Protein AF-A0A3D2WEH6-F1 (afdb_monomer)

Structure (mmCIF, N/CA/C/O backbone):
data_AF-A0A3D2WEH6-F1
#
_entry.id   AF-A0A3D2WEH6-F1
#
loop_
_atom_site.group_PDB
_atom_site.id
_atom_site.type_symbol
_atom_site.label_atom_id
_atom_site.label_alt_id
_atom_site.label_comp_id
_atom_site.label_asym_id
_atom_site.label_entity_id
_atom_site.label_seq_id
_atom_site.pdbx_PDB_ins_code
_atom_site.Cartn_x
_atom_site.Cartn_y
_atom_site.Cartn_z
_atom_site.occupancy
_atom_site.B_iso_or_equiv
_atom_site.auth_seq_id
_atom_site.auth_comp_id
_atom_site.auth_asym_id
_atom_site.auth_atom_id
_atom_site.pdbx_PDB_model_num
ATOM 1 N N . LEU A 1 1 ? -37.154 -20.310 33.880 1.00 52.66 1 LEU A N 1
ATOM 2 C CA . LEU A 1 1 ? -35.828 -20.713 33.363 1.00 52.66 1 LEU A CA 1
ATOM 3 C C . LEU A 1 1 ? -35.629 -19.973 32.048 1.00 52.66 1 LEU A C 1
ATOM 5 O O . LEU A 1 1 ? -36.404 -20.207 31.132 1.00 52.66 1 LEU A O 1
ATOM 9 N N . SER A 1 2 ? -34.722 -18.994 31.994 1.00 53.06 2 SER A N 1
ATOM 10 C CA . SER A 1 2 ? -34.389 -18.329 30.725 1.00 53.06 2 SER A CA 1
ATOM 11 C C . SER A 1 2 ? -33.581 -19.320 29.875 1.00 53.06 2 SER A C 1
ATOM 13 O O . SER A 1 2 ? -32.562 -19.792 30.372 1.00 53.06 2 SER A O 1
ATOM 15 N N . PRO A 1 3 ? -34.000 -19.661 28.642 1.00 69.06 3 PRO A N 1
ATOM 16 C CA . PRO A 1 3 ? -33.316 -20.640 27.785 1.00 69.06 3 PRO A CA 1
ATOM 17 C C . PRO A 1 3 ? -32.024 -20.094 27.148 1.00 69.06 3 PRO A C 1
ATOM 19 O O . PRO A 1 3 ? -31.375 -20.778 26.362 1.00 69.06 3 PRO A O 1
ATOM 22 N N . VAL A 1 4 ? -31.665 -18.847 27.462 1.00 65.88 4 VAL A N 1
ATOM 23 C CA . VAL A 1 4 ? -30.521 -18.123 26.911 1.00 65.88 4 VAL A CA 1
ATOM 24 C C . VAL A 1 4 ? -29.568 -17.824 28.065 1.00 65.88 4 VAL A C 1
ATOM 26 O O . VAL A 1 4 ? -29.967 -17.169 29.033 1.00 65.88 4 VAL A O 1
ATOM 29 N N . GLY A 1 5 ? -28.342 -18.348 27.987 1.00 74.12 5 GLY A N 1
ATOM 30 C CA . GLY A 1 5 ? -27.276 -18.051 28.943 1.00 74.12 5 GLY A CA 1
ATOM 31 C C . GLY A 1 5 ? -26.698 -16.643 28.736 1.00 74.12 5 GLY A C 1
ATOM 32 O O . GLY A 1 5 ? -27.300 -15.818 28.046 1.00 74.12 5 GLY A O 1
ATOM 33 N N . PRO A 1 6 ? -25.559 -16.309 29.363 1.00 82.19 6 PRO A N 1
ATOM 34 C CA . PRO A 1 6 ? -25.056 -14.938 29.385 1.00 82.19 6 PRO A CA 1
ATOM 35 C C . PRO A 1 6 ? -24.792 -14.402 27.972 1.00 82.19 6 PRO A C 1
ATOM 37 O O . PRO A 1 6 ? -24.091 -15.029 27.182 1.00 82.19 6 PRO A O 1
ATOM 40 N N . ILE A 1 7 ? -25.330 -13.221 27.669 1.00 84.62 7 ILE A N 1
ATOM 41 C CA . ILE A 1 7 ? -25.055 -12.495 26.426 1.00 84.62 7 ILE A CA 1
ATOM 42 C C . ILE A 1 7 ? -23.859 -11.573 26.670 1.00 84.62 7 ILE A C 1
ATOM 44 O O . ILE A 1 7 ? -23.871 -10.779 27.611 1.00 84.62 7 ILE A O 1
ATOM 48 N N . ARG A 1 8 ? -22.839 -11.650 25.813 1.00 87.62 8 ARG A N 1
ATOM 49 C CA . ARG A 1 8 ? -21.687 -10.744 25.804 1.00 87.62 8 ARG A CA 1
ATOM 50 C C . ARG A 1 8 ? -21.663 -9.956 24.501 1.00 87.62 8 ARG A C 1
ATOM 52 O O . ARG A 1 8 ? -21.781 -10.523 23.417 1.00 87.62 8 ARG A O 1
ATOM 59 N N . ILE A 1 9 ? -21.477 -8.648 24.636 1.00 90.50 9 ILE A N 1
ATOM 60 C CA . ILE A 1 9 ? -21.351 -7.704 23.529 1.00 90.50 9 ILE A CA 1
ATOM 61 C C . ILE A 1 9 ? -20.005 -7.000 23.697 1.00 90.50 9 ILE A C 1
ATOM 63 O O . ILE A 1 9 ? -19.795 -6.314 24.695 1.00 90.50 9 ILE A O 1
ATOM 67 N N . ASP A 1 10 ? -19.105 -7.178 22.735 1.00 92.25 10 ASP A N 1
ATOM 68 C CA . ASP A 1 10 ? -17.825 -6.477 22.666 1.00 92.25 10 ASP A CA 1
ATOM 69 C C . ASP A 1 10 ? -17.876 -5.430 21.544 1.00 92.25 10 ASP A C 1
ATOM 71 O O . ASP A 1 10 ? -18.253 -5.731 20.406 1.00 92.25 10 ASP A O 1
ATOM 75 N N . LEU A 1 11 ? -17.472 -4.200 21.870 1.00 90.56 11 LEU A N 1
ATOM 76 C CA . LEU A 1 11 ? -17.352 -3.090 20.929 1.00 90.56 11 LEU A CA 1
ATOM 77 C C . LEU A 1 11 ? -15.891 -2.644 20.853 1.00 90.56 11 LEU A C 1
ATOM 79 O O . LEU A 1 11 ? -15.308 -2.226 21.852 1.00 90.56 11 LEU A O 1
ATOM 83 N N . GLY A 1 12 ? -15.316 -2.713 19.658 1.00 90.31 12 GLY A N 1
ATOM 84 C CA . GLY A 1 12 ? -13.978 -2.218 19.362 1.00 90.31 12 GLY A CA 1
ATOM 85 C C . GLY A 1 12 ? -14.023 -1.037 18.400 1.00 90.31 12 GLY A C 1
ATOM 86 O O . GLY A 1 12 ? -14.798 -1.039 17.443 1.00 90.31 12 GLY A O 1
ATOM 87 N N . TYR A 1 13 ? -13.159 -0.046 18.624 1.00 88.88 13 TYR A N 1
ATOM 88 C CA . TYR A 1 13 ? -12.892 1.013 17.654 1.00 88.88 13 TYR A CA 1
ATOM 89 C C . TYR A 1 13 ? -11.388 1.196 17.465 1.00 88.88 13 TYR A C 1
ATOM 91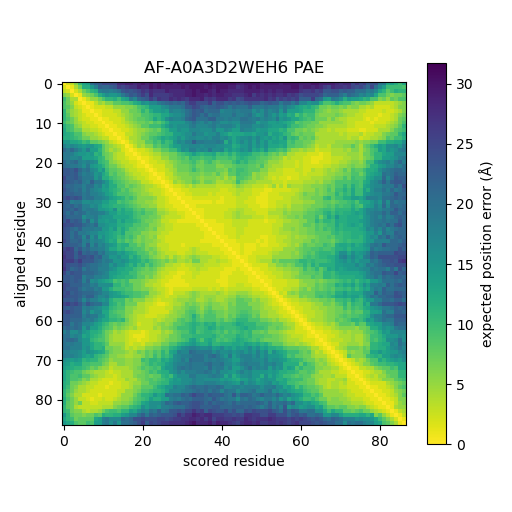 O O . TYR A 1 13 ? -10.638 1.360 18.431 1.00 88.88 13 TYR A O 1
ATOM 99 N N . ARG A 1 14 ? -10.932 1.182 16.210 1.00 84.75 14 ARG A N 1
ATOM 100 C CA . ARG A 1 14 ? -9.534 1.472 15.876 1.00 84.75 14 ARG A CA 1
ATOM 101 C C . ARG A 1 14 ? -9.338 2.985 15.758 1.00 84.75 14 ARG A C 1
ATOM 103 O O . ARG A 1 14 ? -9.701 3.574 14.747 1.00 84.75 14 ARG A O 1
ATOM 110 N N . PHE A 1 15 ? -8.722 3.595 16.771 1.00 83.31 15 PHE A N 1
ATOM 111 C CA . PHE A 1 15 ? -8.454 5.042 16.802 1.00 83.31 15 PHE A CA 1
ATOM 112 C C . PHE A 1 15 ? -7.286 5.488 15.919 1.00 83.31 15 PHE A C 1
ATOM 114 O O . PHE A 1 15 ? -7.205 6.661 15.577 1.00 83.31 15 PHE A O 1
ATOM 121 N N . ARG A 1 16 ? -6.375 4.576 15.554 1.00 79.31 16 ARG A N 1
ATOM 122 C CA . ARG A 1 16 ? -5.247 4.919 14.683 1.00 79.31 16 ARG A CA 1
ATOM 123 C C . ARG A 1 16 ? -5.768 5.288 13.293 1.00 79.31 16 ARG A C 1
ATOM 125 O O . ARG A 1 16 ? -6.396 4.463 12.625 1.00 79.31 16 ARG A O 1
ATOM 132 N N . GLU A 1 17 ? -5.493 6.522 12.897 1.00 81.69 17 GLU A N 1
ATOM 133 C CA . GLU A 1 17 ? -5.801 7.064 11.577 1.00 81.69 17 GLU A CA 1
ATOM 134 C C . GLU A 1 17 ? -4.853 6.506 10.509 1.00 81.69 17 GLU A C 1
ATOM 136 O O . GLU A 1 17 ? -3.864 5.827 10.811 1.00 81.69 17 GLU A O 1
ATOM 141 N N . GLY A 1 18 ? -5.184 6.760 9.243 1.00 85.94 18 GLY A N 1
ATOM 142 C CA . GLY A 1 18 ? -4.288 6.467 8.138 1.00 85.94 18 GLY A CA 1
ATOM 143 C C . GLY A 1 18 ? -3.016 7.306 8.214 1.00 85.94 18 GLY A C 1
ATOM 144 O O . GLY A 1 18 ? -3.036 8.466 8.614 1.00 85.94 18 GLY A O 1
ATOM 145 N N . GLU A 1 19 ? -1.904 6.715 7.798 1.00 87.56 19 GLU A N 1
ATOM 146 C CA . GLU A 1 19 ? -0.592 7.352 7.829 1.00 87.56 19 GLU A CA 1
ATOM 147 C C . GLU A 1 19 ? -0.052 7.484 6.399 1.00 87.56 19 GLU A C 1
ATOM 149 O O . GLU A 1 19 ? -0.182 6.544 5.607 1.00 87.56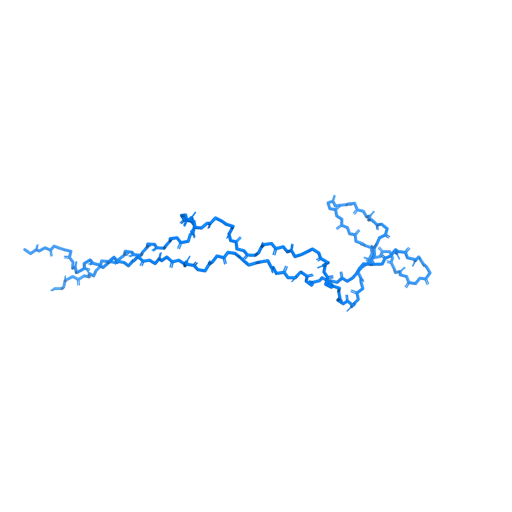 19 GLU A O 1
ATOM 154 N N . PRO A 1 20 ? 0.530 8.633 6.013 1.00 89.50 20 PRO A N 1
ATOM 155 C CA . PRO A 1 20 ? 1.211 8.749 4.734 1.00 89.50 20 PRO A CA 1
ATOM 156 C C . PRO A 1 20 ? 2.512 7.940 4.771 1.00 89.50 20 PRO A C 1
ATOM 158 O O . PRO A 1 20 ? 3.486 8.343 5.402 1.00 89.50 20 PRO A O 1
ATOM 161 N N . LEU A 1 21 ? 2.547 6.816 4.058 1.00 89.69 21 LEU A N 1
ATOM 162 C CA . LEU A 1 21 ? 3.717 5.943 3.989 1.00 89.69 21 LEU A CA 1
ATOM 163 C C . LEU A 1 21 ? 4.457 6.114 2.661 1.00 89.69 21 LEU A C 1
ATOM 165 O O . LEU A 1 21 ? 3.853 6.317 1.602 1.00 89.69 21 LEU A O 1
ATOM 169 N N . ALA A 1 22 ? 5.785 6.021 2.718 1.00 90.25 22 ALA A N 1
ATOM 170 C CA . ALA A 1 22 ? 6.611 5.909 1.524 1.00 90.25 22 ALA A CA 1
ATOM 171 C C . ALA A 1 22 ? 6.363 4.547 0.864 1.00 90.25 22 ALA A C 1
ATOM 173 O O . ALA A 1 22 ? 6.394 3.509 1.525 1.00 90.25 22 ALA A O 1
ATOM 174 N N . VAL A 1 23 ? 6.119 4.552 -0.445 1.00 87.44 23 VAL A N 1
ATOM 175 C CA . VAL A 1 23 ? 5.932 3.321 -1.216 1.00 87.44 23 VAL A CA 1
ATOM 176 C C . VAL A 1 23 ? 7.272 2.926 -1.810 1.00 87.44 23 VAL A C 1
ATOM 178 O O . VAL A 1 23 ? 7.845 3.682 -2.594 1.00 87.44 23 VAL A O 1
ATOM 181 N N . VAL A 1 24 ? 7.756 1.746 -1.435 1.00 86.75 24 VAL A N 1
ATOM 182 C CA . VAL A 1 24 ? 8.952 1.139 -2.018 1.00 86.75 24 VAL A CA 1
ATOM 183 C C . VAL A 1 24 ? 8.509 0.166 -3.103 1.00 86.75 24 VAL A C 1
ATOM 185 O O . VAL A 1 24 ? 7.670 -0.699 -2.864 1.00 86.75 24 VAL A O 1
ATOM 188 N N . THR A 1 25 ? 9.049 0.329 -4.303 1.00 87.56 25 THR A N 1
ATOM 189 C CA . THR A 1 25 ? 8.742 -0.497 -5.475 1.00 87.56 25 THR A CA 1
ATOM 190 C C . THR A 1 25 ? 10.027 -0.843 -6.207 1.00 87.56 25 THR A C 1
ATOM 192 O O . THR A 1 25 ? 11.016 -0.128 -6.081 1.00 87.56 25 THR A O 1
ATOM 195 N N . SER A 1 26 ? 10.016 -1.906 -7.010 1.00 88.06 26 SER A N 1
ATOM 196 C CA . SER A 1 26 ? 11.071 -2.117 -8.002 1.00 88.06 26 SER A CA 1
ATOM 197 C C . SER A 1 26 ? 11.173 -0.897 -8.913 1.00 88.06 26 SER A C 1
ATOM 199 O O . SER A 1 26 ? 10.146 -0.370 -9.363 1.00 88.06 26 SER A O 1
ATOM 201 N N . GLN A 1 27 ? 12.398 -0.452 -9.168 1.00 89.50 27 GLN A N 1
ATOM 202 C CA . GLN A 1 27 ? 12.669 0.604 -10.126 1.00 89.50 27 GLN A CA 1
ATOM 203 C C . GLN A 1 27 ? 12.350 0.120 -11.545 1.00 89.50 27 GLN A C 1
ATOM 205 O O . GLN A 1 27 ? 12.335 -1.078 -11.844 1.00 89.50 27 GLN A O 1
ATOM 210 N N . LEU A 1 28 ? 12.017 1.078 -12.405 1.00 91.88 28 LEU A N 1
ATOM 211 C CA . LEU A 1 28 ? 11.734 0.841 -13.811 1.00 91.88 28 LEU A CA 1
ATOM 212 C C . LEU A 1 28 ? 12.843 1.447 -14.657 1.00 91.88 28 LEU A C 1
ATOM 214 O O . LEU A 1 28 ? 13.291 2.561 -14.386 1.00 91.88 28 LEU A O 1
ATOM 218 N N . GLU A 1 29 ? 13.207 0.747 -15.721 1.00 92.69 29 GLU A N 1
ATOM 219 C CA . GLU A 1 29 ? 14.128 1.239 -16.740 1.00 92.69 29 GLU A CA 1
ATOM 220 C C . GLU A 1 29 ? 13.515 1.111 -18.127 1.00 92.69 29 GLU A C 1
ATOM 222 O O . GLU A 1 29 ? 12.626 0.288 -18.365 1.00 92.69 29 GLU A O 1
ATOM 227 N N . VAL A 1 30 ? 13.973 1.961 -19.047 1.00 95.56 30 VAL A N 1
ATOM 228 C CA . VAL A 1 30 ? 13.556 1.889 -20.448 1.00 95.56 30 VAL A CA 1
ATOM 229 C C . VAL A 1 30 ? 14.086 0.589 -21.044 1.00 95.56 30 VAL A C 1
ATOM 231 O O . VAL A 1 30 ? 15.248 0.230 -20.860 1.00 95.56 30 VAL A O 1
ATOM 234 N N . PHE A 1 31 ? 13.228 -0.124 -21.767 1.00 95.69 31 PHE A N 1
ATOM 235 C CA . PHE A 1 31 ? 13.615 -1.352 -22.447 1.00 95.69 31 PHE A CA 1
ATOM 236 C C . PHE A 1 31 ? 14.734 -1.089 -23.469 1.00 95.69 31 PHE A C 1
ATOM 238 O O . PHE A 1 31 ? 14.621 -0.193 -24.307 1.00 95.69 31 PHE A O 1
ATOM 245 N N . ASN A 1 32 ? 15.787 -1.906 -23.425 1.00 95.25 32 ASN A N 1
ATOM 246 C CA . ASN A 1 32 ? 16.896 -1.877 -24.365 1.00 95.25 32 ASN A CA 1
ATOM 247 C C . ASN A 1 32 ? 17.078 -3.284 -24.956 1.00 95.25 32 ASN A C 1
ATOM 249 O O . ASN A 1 32 ? 17.498 -4.177 -24.224 1.00 95.25 32 ASN A O 1
ATOM 253 N N . PRO A 1 33 ? 16.828 -3.494 -26.261 1.00 93.88 33 PRO A N 1
ATOM 254 C CA . PRO A 1 33 ? 16.885 -4.823 -26.877 1.00 93.88 33 PRO A CA 1
ATOM 255 C C . PRO A 1 33 ? 18.296 -5.428 -26.932 1.00 93.88 33 PRO A C 1
ATOM 257 O O . PRO A 1 33 ? 18.439 -6.610 -27.220 1.00 93.88 33 PRO A O 1
ATOM 260 N N . ASN A 1 34 ? 19.344 -4.636 -26.678 1.00 96.00 34 ASN A N 1
ATOM 261 C CA . ASN A 1 34 ? 20.721 -5.137 -26.622 1.00 96.00 34 ASN A CA 1
ATOM 262 C C . ASN A 1 34 ? 21.087 -5.730 -25.252 1.00 96.00 34 ASN A C 1
ATOM 264 O O . ASN A 1 34 ? 22.134 -6.357 -25.129 1.00 96.00 34 ASN A O 1
ATOM 268 N N . VAL A 1 35 ? 20.274 -5.467 -24.224 1.00 93.44 35 VAL A N 1
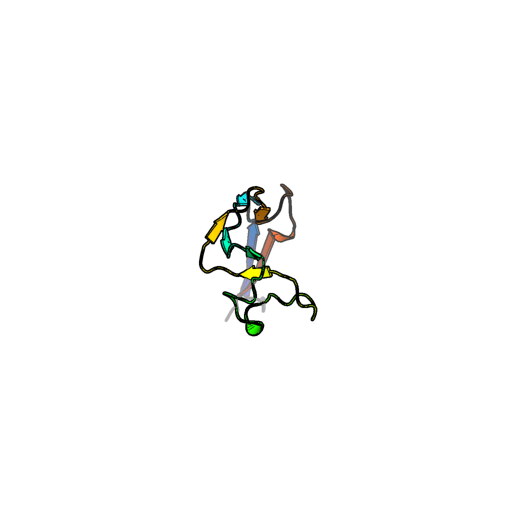ATOM 269 C CA . VAL A 1 35 ? 20.562 -5.827 -22.824 1.00 93.44 35 VAL A CA 1
ATOM 270 C C . VAL A 1 35 ? 19.439 -6.667 -22.221 1.00 93.44 35 VAL A C 1
ATOM 272 O O . VAL A 1 35 ? 19.719 -7.554 -21.424 1.00 93.44 35 VAL A O 1
ATOM 275 N N . HIS A 1 36 ? 18.189 -6.402 -22.604 1.00 93.69 36 HIS A N 1
ATOM 276 C CA . HIS A 1 36 ? 16.995 -7.015 -22.027 1.00 93.69 36 HIS A CA 1
ATOM 277 C C . HIS A 1 36 ? 16.331 -7.981 -23.009 1.00 93.69 36 HIS A C 1
ATOM 279 O O . HIS A 1 36 ? 16.277 -7.731 -24.217 1.00 93.69 36 HIS A O 1
ATOM 285 N N . GLU A 1 37 ? 15.745 -9.046 -22.476 1.00 93.50 37 GLU A N 1
ATOM 286 C CA . GLU A 1 37 ? 14.890 -9.951 -23.229 1.00 93.50 37 GLU A CA 1
ATOM 287 C C . GLU A 1 37 ? 13.478 -9.368 -23.395 1.00 93.50 37 GLU A C 1
ATOM 289 O O . GLU A 1 37 ? 12.933 -8.689 -22.523 1.00 93.50 37 GLU A O 1
ATOM 294 N N . GLU A 1 38 ? 12.812 -9.690 -24.506 1.00 92.50 38 GLU A N 1
ATOM 295 C CA . GLU A 1 38 ? 11.427 -9.255 -24.757 1.00 92.50 38 GLU A CA 1
ATOM 296 C C . GLU A 1 38 ? 10.441 -9.800 -23.699 1.00 92.50 38 GLU A C 1
ATOM 298 O O . GLU A 1 38 ? 9.383 -9.219 -23.442 1.00 92.50 38 GLU A O 1
ATOM 303 N N . SER A 1 39 ? 10.796 -10.919 -23.058 1.00 92.69 39 SER A N 1
ATOM 304 C CA . SER A 1 39 ? 10.052 -11.547 -21.963 1.00 92.69 39 SER A CA 1
ATOM 305 C C . SER A 1 39 ? 9.987 -10.660 -20.709 1.00 92.69 39 SER A C 1
ATOM 307 O O . SER A 1 39 ? 8.973 -10.692 -20.006 1.00 92.69 39 SER A O 1
ATOM 309 N N . GLU A 1 40 ? 11.012 -9.832 -20.478 1.00 92.06 40 GLU A N 1
ATOM 310 C CA . GLU A 1 40 ? 11.182 -8.968 -19.301 1.00 92.06 40 GLU A CA 1
ATOM 311 C C . GLU A 1 40 ? 10.346 -7.684 -19.366 1.00 92.06 40 GLU A C 1
ATOM 313 O O . GLU A 1 40 ? 10.200 -6.964 -18.371 1.00 92.06 40 GLU A O 1
ATOM 318 N N . ARG A 1 41 ? 9.767 -7.377 -20.531 1.00 93.88 41 ARG A N 1
ATOM 319 C CA . ARG A 1 41 ? 8.929 -6.192 -20.705 1.00 93.88 41 ARG A CA 1
ATOM 320 C C . ARG A 1 41 ? 7.642 -6.298 -19.902 1.00 93.88 41 ARG A C 1
ATOM 322 O O . ARG A 1 41 ? 6.952 -7.321 -19.866 1.00 93.88 41 ARG A O 1
ATOM 329 N N . ILE A 1 42 ? 7.279 -5.177 -19.295 1.00 94.25 42 ILE A N 1
ATOM 330 C CA . ILE A 1 42 ? 6.087 -5.081 -18.461 1.00 94.25 42 ILE A CA 1
ATOM 331 C C . ILE A 1 42 ? 4.831 -5.152 -19.335 1.00 94.25 42 ILE A C 1
ATOM 333 O O . ILE A 1 42 ? 4.731 -4.495 -20.375 1.00 94.25 42 ILE A O 1
ATOM 337 N N . ARG A 1 43 ? 3.850 -5.934 -18.870 1.00 94.50 43 ARG A N 1
ATOM 338 C CA . ARG A 1 43 ? 2.511 -6.043 -19.458 1.00 94.50 43 ARG A CA 1
ATOM 339 C C . ARG A 1 43 ? 1.477 -5.418 -18.526 1.00 94.50 43 ARG A C 1
ATOM 341 O O . ARG A 1 43 ? 1.407 -5.799 -17.359 1.00 94.50 43 ARG A O 1
ATOM 348 N N . ILE A 1 44 ? 0.683 -4.482 -19.042 1.00 91.88 44 ILE A N 1
ATOM 349 C CA . ILE A 1 44 ? -0.428 -3.830 -18.332 1.00 91.88 44 ILE A CA 1
ATOM 350 C C . ILE A 1 44 ? -1.686 -4.024 -19.172 1.00 91.88 44 ILE A C 1
ATOM 352 O O . ILE A 1 44 ? -1.714 -3.618 -20.332 1.00 91.88 44 ILE A O 1
ATOM 356 N N . ASP A 1 45 ? -2.699 -4.684 -18.610 1.00 92.94 45 ASP A N 1
ATOM 357 C CA . ASP A 1 45 ? -3.978 -4.961 -19.282 1.00 92.94 45 ASP A CA 1
ATOM 358 C C . ASP A 1 45 ? -3.8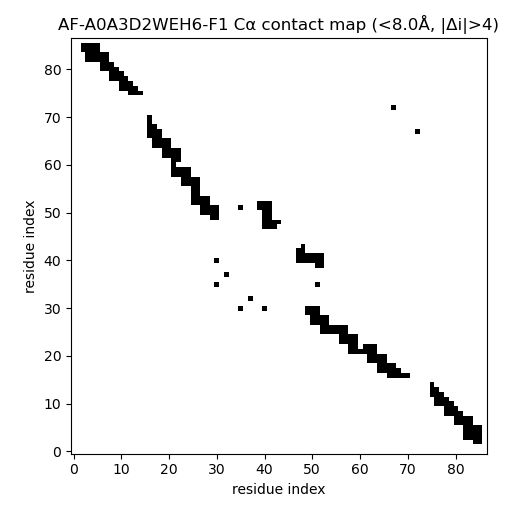09 -5.583 -20.683 1.00 92.94 45 ASP A C 1
ATOM 360 O O . ASP A 1 45 ? -4.480 -5.222 -21.645 1.00 92.94 45 ASP A O 1
ATOM 364 N N . GLY A 1 46 ? -2.842 -6.500 -20.812 1.00 92.31 46 GLY A N 1
ATOM 365 C CA . GLY A 1 46 ? -2.499 -7.169 -22.073 1.00 92.31 46 GLY A CA 1
ATOM 366 C C . GLY A 1 46 ? -1.580 -6.377 -23.013 1.00 92.31 46 GLY A C 1
ATOM 367 O O . GLY A 1 46 ? -1.063 -6.954 -23.966 1.00 92.31 46 GLY A O 1
ATOM 368 N N . ASN A 1 47 ? -1.301 -5.102 -22.732 1.00 94.38 47 ASN A N 1
ATOM 369 C CA . ASN A 1 47 ? -0.428 -4.255 -23.546 1.00 94.38 47 ASN A CA 1
ATOM 370 C C . ASN A 1 47 ? 1.021 -4.287 -23.046 1.00 94.38 47 ASN A C 1
ATOM 372 O O . ASN A 1 47 ? 1.279 -4.124 -21.852 1.00 94.38 47 ASN A O 1
ATOM 376 N N . VAL A 1 48 ? 1.975 -4.456 -23.966 1.00 94.62 48 VAL A N 1
ATOM 377 C CA . VAL A 1 48 ? 3.414 -4.414 -23.663 1.00 94.62 48 VAL A CA 1
ATOM 378 C C . VAL A 1 48 ? 3.906 -2.967 -23.711 1.00 94.62 48 VAL A C 1
ATOM 380 O O . VAL A 1 48 ? 3.776 -2.298 -24.736 1.00 94.62 48 VAL A O 1
ATOM 383 N N . ILE A 1 49 ? 4.515 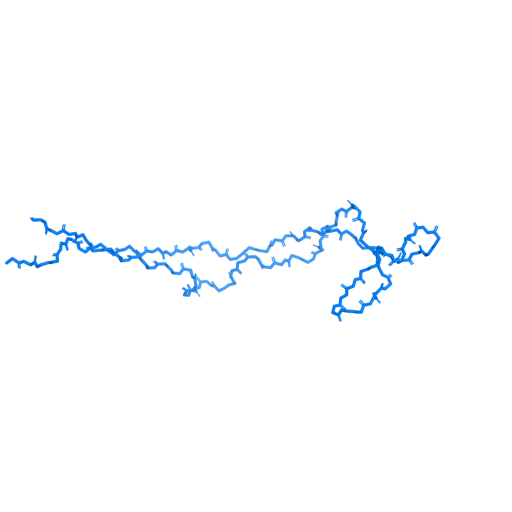-2.487 -22.627 1.00 95.62 49 ILE A N 1
ATOM 384 C CA . ILE A 1 49 ? 5.081 -1.130 -22.541 1.00 95.62 49 ILE A CA 1
ATOM 385 C C . ILE A 1 49 ? 6.612 -1.152 -22.734 1.00 9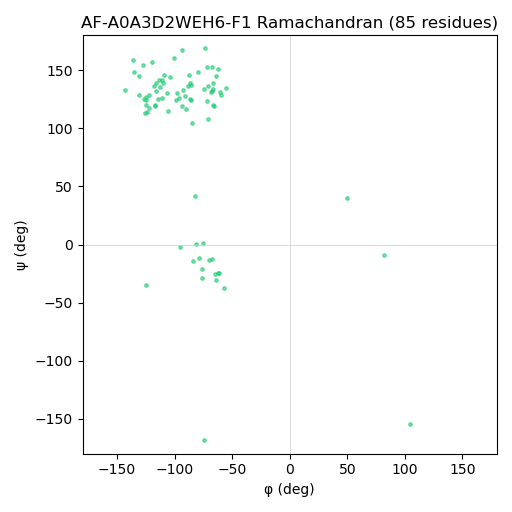5.62 49 ILE A C 1
ATOM 387 O O . ILE A 1 49 ? 7.233 -2.213 -22.621 1.00 95.62 49 ILE A O 1
ATOM 391 N N . PRO A 1 50 ? 7.271 -0.029 -23.082 1.00 95.56 50 PRO A N 1
ATOM 392 C CA . PRO A 1 50 ? 8.716 0.006 -23.341 1.00 95.56 50 PRO A CA 1
ATOM 393 C C . PRO A 1 50 ? 9.545 0.117 -22.047 1.00 95.56 50 PRO A C 1
ATOM 395 O O . PRO A 1 50 ? 10.508 0.876 -21.986 1.00 9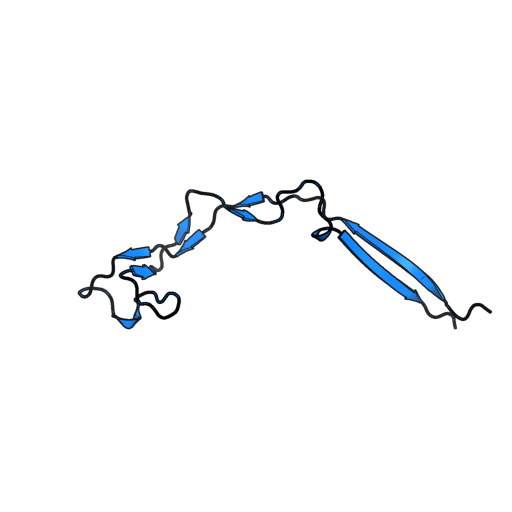5.56 50 PRO A O 1
ATOM 398 N N . TYR A 1 51 ? 9.163 -0.625 -21.006 1.00 95.12 51 TYR A N 1
ATOM 399 C CA . TYR A 1 51 ? 9.819 -0.603 -19.700 1.00 95.12 51 TYR A CA 1
ATOM 400 C C . TYR A 1 51 ? 10.017 -2.017 -19.154 1.00 95.12 51 TYR A C 1
ATOM 402 O O . TYR A 1 51 ? 9.181 -2.897 -19.381 1.00 95.12 51 TYR A O 1
ATOM 410 N N . VAL A 1 52 ? 11.096 -2.198 -18.396 1.00 94.81 52 VAL A N 1
ATOM 411 C CA . VAL A 1 52 ? 11.429 -3.416 -17.640 1.00 94.81 52 VAL A CA 1
ATOM 412 C C . VAL A 1 52 ? 11.517 -3.097 -16.145 1.00 94.81 52 VAL A C 1
ATOM 414 O O . VAL A 1 52 ? 11.709 -1.938 -15.766 1.00 94.81 52 VAL A O 1
ATOM 417 N N . ARG A 1 53 ? 11.345 -4.109 -15.285 1.00 91.31 53 ARG A N 1
ATOM 418 C CA . ARG A 1 53 ? 11.586 -3.979 -13.837 1.00 91.31 53 ARG A CA 1
ATOM 419 C C . ARG A 1 53 ? 13.045 -4.295 -13.547 1.00 91.31 53 ARG A C 1
ATOM 421 O O . ARG A 1 53 ? 13.550 -5.292 -14.049 1.00 91.31 53 ARG A O 1
ATOM 428 N N . THR A 1 54 ? 13.685 -3.503 -12.701 1.00 88.44 54 THR A N 1
ATOM 429 C CA . THR A 1 54 ? 15.020 -3.822 -12.191 1.00 88.44 54 THR A CA 1
ATOM 430 C C . THR A 1 54 ? 14.921 -4.560 -10.854 1.00 88.44 54 THR A C 1
ATOM 432 O O . THR A 1 54 ? 13.865 -4.602 -10.213 1.00 88.44 54 THR A O 1
ATOM 435 N N . ASN A 1 55 ? 16.043 -5.128 -10.412 1.00 85.12 55 ASN A N 1
ATOM 436 C CA . ASN A 1 55 ? 16.171 -5.708 -9.071 1.00 85.12 55 ASN A CA 1
ATOM 437 C C . ASN A 1 55 ? 16.457 -4.650 -7.991 1.00 85.12 55 ASN A C 1
ATOM 439 O O . ASN A 1 55 ? 16.595 -4.987 -6.815 1.00 85.12 55 ASN A O 1
ATOM 443 N N . GLU A 1 56 ? 16.549 -3.378 -8.375 1.00 87.38 56 GLU A N 1
ATOM 444 C CA . GLU A 1 56 ? 16.769 -2.271 -7.456 1.00 87.38 56 GLU A CA 1
ATOM 445 C C . GLU A 1 56 ? 15.436 -1.747 -6.919 1.00 87.38 56 GLU A C 1
ATOM 447 O O . GLU A 1 56 ? 14.413 -1.738 -7.609 1.00 87.38 56 GLU A O 1
ATOM 452 N N . LEU A 1 57 ? 15.442 -1.308 -5.663 1.00 88.81 57 LEU A N 1
ATOM 453 C CA . LEU A 1 57 ? 14.273 -0.729 -5.014 1.00 88.81 57 LEU A CA 1
ATOM 454 C C . LEU A 1 57 ? 14.346 0.796 -5.072 1.00 88.81 57 LEU A C 1
ATOM 456 O O . LEU A 1 57 ? 15.329 1.398 -4.648 1.00 88.81 57 LEU A O 1
ATOM 460 N N . ALA A 1 58 ? 13.258 1.418 -5.513 1.00 86.94 58 ALA A N 1
ATOM 461 C CA . ALA A 1 58 ? 13.057 2.855 -5.480 1.00 86.94 58 ALA A CA 1
ATOM 462 C C . ALA A 1 58 ? 11.931 3.217 -4.506 1.00 86.94 58 ALA A C 1
ATOM 464 O O . ALA A 1 58 ? 10.855 2.612 -4.502 1.00 86.94 58 ALA A O 1
ATOM 465 N N . ALA A 1 59 ? 12.163 4.252 -3.700 1.00 87.12 59 ALA A N 1
ATOM 466 C CA . ALA A 1 59 ? 11.115 4.892 -2.916 1.00 87.12 59 ALA A CA 1
ATOM 467 C C . ALA A 1 59 ? 10.434 5.974 -3.765 1.00 87.12 59 ALA A C 1
ATOM 469 O O . ALA A 1 59 ? 11.087 6.883 -4.282 1.00 87.12 59 ALA A O 1
ATOM 470 N N . LEU A 1 60 ? 9.110 5.901 -3.905 1.00 84.56 60 LEU A N 1
ATOM 471 C CA . LEU A 1 60 ? 8.350 6.943 -4.587 1.00 84.56 60 LEU A CA 1
ATOM 472 C C . LEU A 1 60 ? 8.383 8.236 -3.765 1.00 84.56 60 LEU A C 1
ATOM 474 O O . LEU A 1 60 ? 8.097 8.230 -2.569 1.00 84.56 60 LEU A O 1
ATOM 478 N N . LYS A 1 61 ? 8.672 9.365 -4.427 1.00 84.00 61 LYS A N 1
ATOM 479 C CA . LYS A 1 61 ? 8.737 10.689 -3.781 1.00 84.00 61 LYS A CA 1
ATOM 480 C C . LYS A 1 61 ? 7.429 11.063 -3.080 1.00 84.00 61 LYS A C 1
ATOM 482 O O . LYS A 1 61 ? 7.446 11.717 -2.042 1.00 84.00 61 LYS A O 1
ATOM 487 N N . THR A 1 62 ? 6.294 10.700 -3.670 1.00 86.50 62 THR A N 1
ATOM 488 C CA . THR A 1 62 ? 4.980 10.996 -3.099 1.00 86.50 62 THR A CA 1
ATOM 489 C C . THR A 1 62 ? 4.551 9.851 -2.197 1.00 86.50 62 THR A C 1
ATOM 491 O O . THR A 1 62 ? 4.312 8.741 -2.674 1.00 86.50 62 THR A O 1
ATOM 494 N N . SER A 1 63 ? 4.401 10.138 -0.906 1.00 87.31 63 SER A N 1
ATOM 495 C CA . SER A 1 63 ? 3.785 9.205 0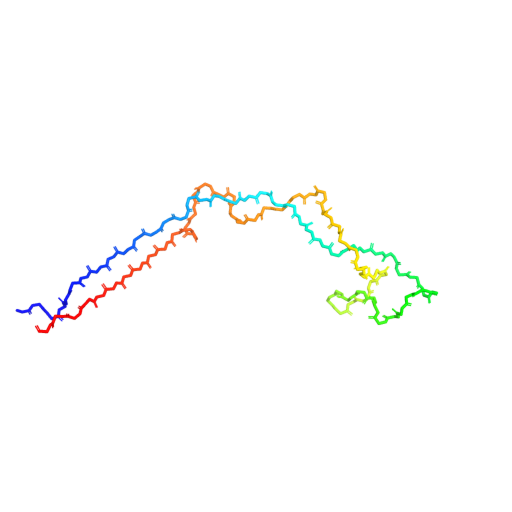.031 1.00 87.31 63 SER A CA 1
ATOM 496 C C . SER A 1 63 ? 2.333 8.917 -0.361 1.00 87.31 63 SER A C 1
ATOM 498 O O . SER A 1 63 ? 1.644 9.721 -1.003 1.00 87.31 63 SER A O 1
ATOM 500 N N . ARG A 1 64 ? 1.865 7.725 -0.006 1.00 88.19 64 ARG A N 1
ATOM 501 C CA . ARG A 1 64 ? 0.475 7.310 -0.190 1.00 88.19 64 ARG A CA 1
ATOM 502 C C . ARG A 1 64 ? -0.141 7.067 1.173 1.00 88.19 64 ARG A C 1
ATOM 504 O O . ARG A 1 64 ? 0.505 6.524 2.063 1.00 88.19 64 ARG A O 1
ATOM 511 N N . LEU A 1 65 ? -1.387 7.495 1.330 1.00 88.88 65 LEU A N 1
ATOM 512 C CA . LEU A 1 65 ? -2.127 7.254 2.556 1.00 88.88 65 LEU A CA 1
ATOM 513 C C . LEU A 1 65 ? -2.390 5.752 2.698 1.00 88.88 65 LEU A C 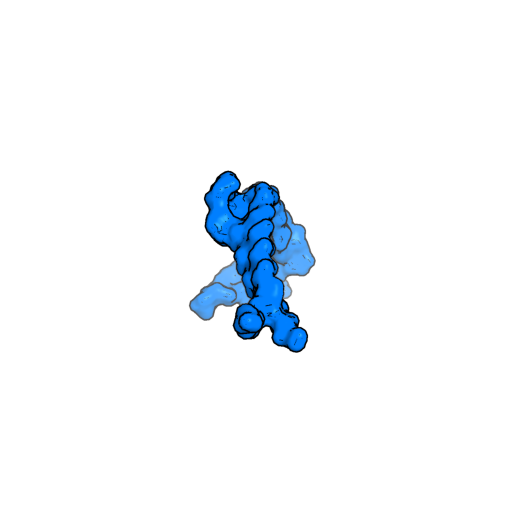1
ATOM 515 O O . LEU A 1 65 ? -3.041 5.154 1.842 1.00 88.88 65 LEU A O 1
ATOM 519 N N . PHE A 1 66 ? -1.889 5.161 3.777 1.00 84.38 66 PHE A N 1
ATOM 520 C CA . PHE A 1 66 ? -2.178 3.788 4.160 1.00 84.38 66 PHE A CA 1
ATOM 521 C C . PHE A 1 66 ? -3.135 3.791 5.351 1.00 84.38 66 PHE A C 1
ATOM 523 O O . PHE A 1 66 ? -2.791 4.259 6.434 1.00 84.38 66 PHE A O 1
ATOM 530 N N . GLY A 1 67 ? -4.348 3.282 5.146 1.00 83.12 67 GLY A N 1
ATOM 531 C CA . GLY A 1 67 ? -5.454 3.399 6.097 1.00 83.12 67 GLY A CA 1
ATOM 532 C C . GLY A 1 67 ? -6.479 4.438 5.644 1.00 83.12 67 GLY A C 1
ATOM 533 O O . GLY A 1 67 ? -6.625 4.696 4.453 1.00 83.12 67 GLY A O 1
ATOM 534 N N . GLU A 1 68 ? -7.217 5.018 6.587 1.00 81.50 68 GLU A N 1
ATOM 535 C CA . GLU A 1 68 ? -8.310 5.946 6.284 1.00 81.50 68 GLU A CA 1
ATOM 536 C C . GLU A 1 68 ? -7.982 7.380 6.689 1.00 81.50 68 GLU A C 1
ATOM 538 O O . GLU A 1 68 ? -7.475 7.617 7.781 1.00 81.50 68 GLU A O 1
ATOM 543 N N . ALA A 1 69 ? -8.354 8.336 5.835 1.00 79.00 69 ALA A N 1
ATOM 544 C CA . ALA A 1 69 ? -8.135 9.763 6.081 1.00 79.00 69 ALA A CA 1
ATOM 545 C C . ALA A 1 69 ? -9.115 10.355 7.101 1.00 79.00 69 ALA A C 1
ATOM 547 O O . ALA A 1 69 ? -8.818 11.360 7.736 1.00 79.00 69 ALA A O 1
ATOM 548 N N . SER A 1 70 ? -10.321 9.784 7.197 1.00 83.19 70 SER A N 1
ATOM 549 C CA . SER A 1 70 ? -11.394 10.374 7.996 1.00 83.19 70 SER A CA 1
ATOM 550 C C . SER A 1 70 ? -11.129 10.174 9.492 1.00 83.19 70 SER A C 1
ATOM 552 O O . SER A 1 70 ? -10.894 9.029 9.886 1.00 83.19 70 SER A O 1
ATOM 554 N N . PRO A 1 71 ? -11.274 11.206 10.345 1.00 73.75 71 PRO A N 1
ATOM 555 C CA . PRO A 1 71 ? -11.177 11.081 11.808 1.00 73.75 71 PRO A CA 1
ATOM 556 C C . PRO A 1 71 ? -12.249 10.166 12.420 1.00 73.75 71 PRO A C 1
ATOM 558 O O . PRO A 1 71 ? -12.050 9.540 13.463 1.00 73.75 71 PRO A O 1
ATOM 561 N N . LEU A 1 72 ? -13.381 10.007 11.727 1.00 79.69 72 LEU A N 1
ATOM 562 C CA . LEU A 1 72 ? -14.463 9.091 12.090 1.00 79.69 72 LEU A CA 1
ATOM 563 C C . LEU A 1 72 ? -14.769 8.153 10.921 1.00 79.69 72 LEU A C 1
ATOM 565 O O . LEU A 1 72 ? -15.061 8.611 9.815 1.00 79.69 72 LEU A O 1
ATOM 569 N N . SER A 1 73 ? -14.717 6.841 11.161 1.00 81.81 73 SER A N 1
ATOM 570 C CA . SER A 1 73 ? -15.098 5.843 10.158 1.00 81.81 73 SER A CA 1
ATOM 571 C C . SER A 1 73 ? -15.810 4.647 10.766 1.00 81.81 73 SER A C 1
ATOM 573 O O . SER A 1 73 ? -15.326 4.034 11.717 1.00 81.81 73 SER A O 1
ATOM 575 N N . LEU A 1 74 ? -16.923 4.262 10.137 1.00 85.75 74 LEU A N 1
ATOM 576 C CA . LEU A 1 74 ? -17.649 3.029 10.436 1.00 85.75 74 LEU A CA 1
ATOM 577 C C . LEU A 1 74 ? -16.836 1.771 10.108 1.00 85.75 74 LEU A C 1
ATOM 579 O O . LEU A 1 74 ? -17.017 0.750 10.759 1.00 85.75 74 LEU A O 1
ATOM 583 N N . GLN A 1 75 ? -15.884 1.845 9.173 1.00 83.12 75 GLN A N 1
ATOM 584 C CA . GLN A 1 75 ? -15.021 0.709 8.819 1.00 83.12 75 GLN A CA 1
ATOM 585 C C . GLN A 1 75 ? -14.015 0.370 9.933 1.00 83.12 75 GLN A C 1
ATOM 587 O O . GLN A 1 75 ? -13.385 -0.686 9.907 1.00 83.12 75 GLN A O 1
ATOM 592 N N . ARG A 1 76 ? -13.852 1.261 10.924 1.00 85.12 76 ARG A N 1
ATOM 593 C CA . ARG A 1 76 ? -13.008 1.051 12.113 1.00 85.12 76 ARG A CA 1
ATOM 594 C C . ARG A 1 76 ? -13.773 0.529 13.320 1.00 85.12 76 ARG A C 1
ATOM 596 O O . ARG A 1 76 ? -13.139 0.279 14.344 1.00 85.12 76 ARG A O 1
ATOM 603 N N . PHE A 1 77 ? -15.090 0.359 13.206 1.00 89.56 77 PHE A N 1
ATOM 604 C CA . PHE A 1 77 ? -15.904 -0.277 14.233 1.00 89.56 77 PHE A CA 1
ATOM 605 C C . PHE A 1 77 ? -15.911 -1.794 14.060 1.00 89.56 77 PHE A C 1
ATOM 607 O O . PHE A 1 77 ? -16.057 -2.316 12.957 1.00 89.56 77 PHE A O 1
ATOM 614 N N . GLN A 1 78 ? -15.789 -2.500 15.178 1.00 88.81 78 GLN A N 1
ATOM 615 C CA . GLN A 1 78 ? -15.941 -3.946 15.260 1.00 88.81 78 GLN A CA 1
ATOM 616 C C . GLN A 1 78 ? -16.971 -4.260 16.337 1.00 88.81 78 GLN A C 1
ATOM 618 O O . GLN A 1 78 ? -16.834 -3.820 17.478 1.00 88.81 78 GLN A O 1
ATOM 623 N N . LEU A 1 79 ? -18.002 -5.014 15.963 1.00 91.00 79 LEU A N 1
ATOM 624 C CA . LEU A 1 79 ? -19.025 -5.507 16.875 1.00 91.00 79 LEU A CA 1
ATOM 625 C C . LEU A 1 79 ? -18.924 -7.027 16.936 1.00 91.00 79 LEU A C 1
ATOM 627 O O . LEU A 1 79 ? -19.001 -7.696 15.906 1.00 91.00 79 LEU A O 1
ATOM 631 N N . HIS A 1 80 ? -18.780 -7.562 18.142 1.00 91.00 80 HIS A N 1
ATOM 632 C CA . HIS A 1 80 ? -18.791 -8.996 18.384 1.00 91.00 80 HIS A CA 1
ATOM 633 C C . HIS A 1 80 ? -19.851 -9.327 19.432 1.00 91.00 80 HIS A C 1
ATOM 635 O O . HIS A 1 80 ? -19.893 -8.728 20.504 1.00 91.00 80 HIS A O 1
ATOM 641 N N . ILE A 1 81 ? -20.741 -10.262 19.100 1.00 89.38 81 ILE A N 1
ATOM 642 C CA . ILE A 1 81 ? -21.837 -10.697 19.968 1.00 89.38 81 ILE A CA 1
ATOM 643 C C . ILE A 1 81 ? -21.686 -12.197 20.186 1.00 89.38 81 ILE A C 1
ATOM 645 O O . ILE A 1 81 ? -21.574 -12.959 19.228 1.00 89.38 81 ILE A O 1
ATOM 649 N N . SER A 1 82 ? -21.714 -12.619 21.446 1.00 87.19 82 SER A N 1
ATOM 650 C CA . SER A 1 82 ? -21.701 -14.029 21.831 1.00 87.19 82 SER A CA 1
ATOM 651 C C . SER A 1 82 ? -22.804 -14.318 22.845 1.00 87.19 82 SER A C 1
ATOM 653 O O . SER A 1 82 ? -23.152 -13.474 23.670 1.00 87.19 82 SER A O 1
ATOM 655 N N . ILE A 1 83 ? -23.385 -15.513 22.758 1.00 85.62 83 ILE A N 1
ATOM 656 C CA . ILE A 1 83 ? -24.450 -15.986 23.643 1.00 85.62 83 ILE A CA 1
ATOM 657 C C . ILE A 1 83 ? -23.963 -17.291 24.265 1.00 85.62 83 ILE A C 1
ATOM 659 O O . ILE A 1 83 ? -23.757 -18.279 23.562 1.00 85.62 83 ILE A O 1
ATOM 663 N N . GLY A 1 84 ? -23.742 -17.285 25.576 1.00 77.56 84 GLY A N 1
ATOM 664 C CA . GLY A 1 84 ? -23.415 -18.483 26.337 1.00 77.56 84 GLY A CA 1
ATOM 665 C C . GLY A 1 84 ? -24.631 -19.395 26.480 1.00 77.56 84 GLY A C 1
ATOM 666 O O . GLY A 1 84 ? -25.772 -18.933 26.489 1.00 77.56 84 GLY A O 1
ATOM 667 N N . GLN A 1 85 ? -24.397 -20.697 26.623 1.00 75.56 85 GLN A N 1
ATOM 668 C CA . GLN A 1 85 ? -25.450 -21.628 27.025 1.00 75.56 85 GLN A CA 1
ATOM 669 C C . GLN A 1 85 ? -25.547 -21.685 28.552 1.00 75.56 85 GLN A C 1
ATOM 671 O O . GLN A 1 85 ? -24.530 -21.658 29.244 1.00 75.56 85 GLN A O 1
ATOM 676 N N . ALA A 1 86 ? -26.776 -21.727 29.068 1.00 65.62 86 ALA A N 1
ATOM 677 C CA . ALA A 1 86 ? -27.057 -22.071 30.457 1.00 65.62 86 ALA A CA 1
ATOM 678 C C . ALA A 1 86 ? -27.462 -23.550 30.492 1.00 65.62 86 ALA A C 1
ATOM 680 O O . ALA A 1 86 ? -28.357 -23.942 29.740 1.00 65.62 86 ALA A O 1
ATOM 681 N N . PHE A 1 87 ? -26.763 -24.345 31.303 1.00 63.19 87 PHE A N 1
ATOM 682 C CA . PHE A 1 87 ? -27.042 -25.766 31.529 1.00 63.19 87 PHE A CA 1
ATOM 683 C C . PHE A 1 87 ? -27.993 -25.935 32.714 1.00 63.19 87 PHE A C 1
ATOM 685 O O . PHE A 1 87 ? -27.809 -25.193 33.709 1.00 63.19 87 PHE A O 1
#

Sequence (87 aa):
LSPVGPIRIDLGYRFREGEPLAVVTSQLEVFNPNVHEESERIRIDGNVIPYVRTNELAALKTSRLFGEASPLSLQRFQLHISIGQAF

Secondary structure (DSSP, 8-state):
--SS--EEEEEEE--PPPEEEPPEEEEEEE--TTTS-GGGEEEETTEEEEEEEEEEEEE-SS-EEES---SS-GGGEEEEEEEPPP-

pLDDT: mean 86.45, std 8.62, range [52.66, 96.0]

Foldseek 3Di:
DPQWADKDKDKFFDQDAWDFAWDKDFDKDFADVVPDDQVQFDADPNDTDRIGGDPDIDTDPGTDTDHHPDSDDPVRMDIDMDIDGDD

Nearest PDB structures (foldseek):
  1ecy-assembly1_A  TM=2.258E-01  e=2.014E+00  Escherichia coli
  1xxf-assembly1_D  TM=2.205E-01  e=6.379E+00  Escherichia coli

Mean predicted aligned error: 10.77 Å

Radius of gyration: 25.32 Å; Cα contacts (8 Å, |Δi|>4): 131; chains: 1; bounding box: 56×37×60 Å

Solvent-accessible surface area (backbone atoms only — not comparable to full-atom values): 5613 Å² total; per-residue (Å²): 133,76,92,65,27,64,75,47,78,49,82,46,71,62,81,78,66,36,44,74,38,72,46,75,40,66,31,74,44,74,61,44,84,92,82,46,60,83,83,56,41,41,69,56,98,88,43,79,49,73,31,25,73,48,96,49,79,36,70,45,91,67,58,44,74,50,76,47,88,57,96,72,58,76,89,37,54,44,80,46,77,49,72,41,84,63,130